Protein AF-A0A1F5UMR0-F1 (afdb_monomer_lite)

Radius of gyration: 15.46 Å; chains: 1; bounding box: 34×33×35 Å

Foldseek 3Di:
DDPPDPDPDDDDDDDDDPVVVVVLQVVQVVLVVVVHHRQDSVNVVVVVVVVCVVLVQDCPPPDDPVSVVVSVVVSPDD

Structure (mmCIF, N/CA/C/O backbone):
data_AF-A0A1F5UMR0-F1
#
_entry.id   AF-A0A1F5UMR0-F1
#
loop_
_atom_site.group_PDB
_atom_site.id
_atom_site.type_symbol
_atom_site.label_atom_id
_atom_site.label_alt_id
_atom_site.label_comp_id
_atom_site.label_asym_id
_atom_site.label_entity_id
_atom_site.label_seq_id
_atom_site.pdbx_PDB_ins_code
_atom_site.Cartn_x
_atom_site.Cartn_y
_atom_site.Cartn_z
_atom_site.occupancy
_atom_site.B_iso_or_equiv
_atom_site.auth_seq_id
_atom_site.auth_comp_id
_atom_site.auth_asym_id
_atom_site.auth_atom_id
_atom_site.pdbx_PDB_model_num
ATOM 1 N N . MET A 1 1 ? -22.007 -16.326 14.858 1.00 41.53 1 MET A N 1
ATOM 2 C CA . MET A 1 1 ? -20.777 -15.516 14.975 1.00 41.53 1 MET A CA 1
ATOM 3 C C . MET A 1 1 ? -19.584 -16.458 14.858 1.00 41.53 1 MET A C 1
ATOM 5 O O . MET A 1 1 ? -19.164 -17.027 15.853 1.00 41.53 1 MET A O 1
ATOM 9 N N . LYS A 1 2 ? -19.129 -16.744 13.633 1.00 34.38 2 LYS A N 1
ATOM 10 C CA . LYS A 1 2 ? -17.941 -17.575 13.398 1.00 34.38 2 LYS A CA 1
ATOM 11 C C . LYS A 1 2 ? -16.822 -16.637 12.957 1.00 34.38 2 LYS A C 1
ATOM 13 O O . LYS A 1 2 ? -16.952 -15.966 11.938 1.00 34.38 2 LYS A O 1
ATOM 18 N N . LEU A 1 3 ? -15.804 -16.512 13.806 1.00 48.75 3 LEU A N 1
ATOM 19 C CA . LEU A 1 3 ? -14.561 -15.797 13.529 1.00 48.75 3 LEU A CA 1
ATOM 20 C C . LEU A 1 3 ? -13.792 -16.623 12.499 1.00 48.75 3 LEU A C 1
ATOM 22 O O . LEU A 1 3 ? -13.051 -17.537 12.848 1.00 48.75 3 LEU A O 1
ATOM 26 N N . ASP A 1 4 ? -14.069 -16.356 11.228 1.00 43.72 4 ASP A N 1
ATOM 27 C CA . ASP A 1 4 ? -13.451 -17.053 10.111 1.00 43.72 4 ASP A CA 1
ATOM 28 C C . ASP A 1 4 ? -11.974 -16.640 10.000 1.00 43.72 4 ASP A C 1
ATOM 30 O O . ASP A 1 4 ? -11.648 -15.478 9.755 1.00 43.72 4 ASP A O 1
ATOM 34 N N . ASN A 1 5 ? -11.109 -17.620 10.263 1.00 48.31 5 ASN A N 1
ATOM 35 C CA . ASN A 1 5 ? -9.683 -17.702 9.978 1.00 48.31 5 ASN A CA 1
ATOM 36 C C . ASN A 1 5 ? -8.804 -16.484 10.311 1.00 48.31 5 ASN A C 1
ATOM 38 O O . ASN A 1 5 ? -8.625 -15.546 9.531 1.00 48.31 5 ASN A O 1
ATOM 42 N N . GLN A 1 6 ? -8.044 -16.635 11.396 1.00 53.12 6 GLN A N 1
ATOM 43 C CA . GLN A 1 6 ? -6.701 -16.073 11.541 1.00 53.12 6 GLN A CA 1
ATOM 44 C C . GLN A 1 6 ? -5.773 -16.709 10.479 1.00 53.12 6 GLN A C 1
ATOM 46 O O . GLN A 1 6 ? -4.858 -17.457 10.797 1.00 53.12 6 GLN A O 1
ATOM 51 N N . ALA A 1 7 ? -6.063 -16.483 9.194 1.00 55.84 7 ALA A N 1
ATOM 52 C CA . ALA A 1 7 ? -5.291 -16.997 8.074 1.00 55.84 7 ALA A CA 1
ATOM 53 C C . ALA A 1 7 ? -3.865 -16.442 8.163 1.00 55.84 7 ALA A C 1
ATOM 55 O O . ALA A 1 7 ? -3.674 -15.236 8.014 1.00 55.84 7 ALA A O 1
ATOM 56 N N . ASP A 1 8 ? -2.914 -17.325 8.470 1.00 72.06 8 ASP A N 1
ATOM 57 C CA . ASP A 1 8 ? -1.452 -17.207 8.383 1.00 72.06 8 ASP A CA 1
ATOM 58 C C . ASP A 1 8 ? -0.928 -15.795 8.033 1.00 72.06 8 ASP A C 1
ATOM 60 O O . ASP A 1 8 ? -0.537 -15.490 6.902 1.00 72.06 8 ASP A O 1
ATOM 64 N N . ILE A 1 9 ? -0.973 -14.871 9.002 1.00 76.75 9 ILE A N 1
ATOM 65 C CA . ILE A 1 9 ? -0.493 -13.500 8.794 1.00 76.75 9 ILE A CA 1
ATOM 66 C C . ILE A 1 9 ? 1.036 -13.531 8.811 1.00 76.75 9 ILE A C 1
ATOM 68 O O . ILE A 1 9 ? 1.657 -13.492 9.873 1.00 76.75 9 ILE A O 1
ATOM 72 N N . LYS A 1 10 ? 1.657 -13.547 7.630 1.00 83.88 10 LYS A N 1
ATOM 73 C CA . LYS A 1 10 ? 3.117 -13.458 7.496 1.00 83.88 10 LYS A CA 1
ATOM 74 C C . LYS A 1 10 ? 3.599 -12.010 7.574 1.00 83.88 10 LYS A C 1
ATOM 76 O O . LYS A 1 10 ? 3.068 -11.118 6.908 1.00 83.88 10 LYS A O 1
ATOM 81 N N . ARG A 1 11 ? 4.639 -11.767 8.380 1.00 84.56 11 ARG A N 1
ATOM 82 C CA . ARG A 1 11 ? 5.368 -10.491 8.382 1.00 84.56 11 ARG A CA 1
ATOM 83 C C . ARG A 1 11 ? 6.246 -10.429 7.133 1.00 84.56 11 ARG A C 1
ATOM 85 O O . ARG A 1 11 ? 6.948 -11.384 6.824 1.00 84.56 11 ARG A O 1
ATOM 92 N N . ILE A 1 12 ? 6.231 -9.283 6.463 1.00 84.75 12 ILE A N 1
ATOM 93 C CA . ILE A 1 12 ? 7.129 -8.981 5.347 1.00 84.75 12 ILE A CA 1
ATOM 94 C C . ILE A 1 12 ? 8.039 -7.813 5.729 1.00 84.75 12 ILE A C 1
ATOM 96 O O . ILE A 1 12 ? 7.594 -6.875 6.395 1.00 84.75 12 ILE A O 1
ATOM 100 N N . CYS A 1 13 ? 9.298 -7.875 5.304 1.00 84.75 13 CYS A N 1
ATOM 101 C CA . CYS A 1 13 ? 10.207 -6.734 5.293 1.00 84.75 13 CYS A CA 1
ATOM 102 C C . CYS A 1 13 ? 10.271 -6.207 3.859 1.00 84.75 13 CYS A C 1
ATOM 104 O O . CYS A 1 13 ? 10.475 -6.981 2.927 1.00 84.75 13 CYS A O 1
ATOM 106 N N . THR A 1 14 ? 10.070 -4.906 3.678 1.00 86.25 14 THR A N 1
ATOM 107 C CA . THR A 1 14 ? 10.064 -4.256 2.362 1.00 86.25 14 THR A CA 1
ATOM 108 C C . THR A 1 14 ? 10.982 -3.048 2.378 1.00 86.25 14 THR A C 1
ATOM 110 O O . THR A 1 14 ? 11.033 -2.331 3.379 1.00 86.25 14 THR A O 1
ATOM 113 N N . PHE A 1 15 ? 11.646 -2.791 1.257 1.00 90.06 15 PHE A N 1
ATOM 114 C CA . PHE A 1 15 ? 12.485 -1.614 1.069 1.00 90.06 15 PHE A CA 1
ATOM 115 C C . PHE A 1 15 ? 11.681 -0.533 0.349 1.00 90.06 15 PHE A C 1
ATOM 117 O O . PHE A 1 15 ? 11.095 -0.790 -0.696 1.00 90.06 15 PHE A O 1
ATOM 124 N N . LEU A 1 16 ? 11.636 0.657 0.939 1.00 89.81 16 LEU A N 1
ATOM 125 C CA . LEU A 1 16 ? 10.989 1.847 0.392 1.00 89.81 16 LEU A CA 1
ATOM 126 C C . LEU A 1 16 ? 11.951 3.015 0.573 1.00 89.81 16 LEU A C 1
ATOM 128 O O . LEU A 1 16 ? 12.660 3.092 1.582 1.00 89.81 16 LEU A O 1
ATOM 132 N N . LYS A 1 17 ? 11.968 3.935 -0.386 1.00 94.19 17 LYS A N 1
ATOM 133 C CA . LYS A 1 17 ? 12.743 5.170 -0.263 1.00 94.19 17 LYS A CA 1
ATOM 134 C C . LYS A 1 17 ? 12.143 6.056 0.838 1.00 94.19 17 LYS A C 1
ATOM 136 O O . LYS A 1 17 ? 10.935 5.990 1.087 1.00 94.19 17 LYS A O 1
ATOM 141 N N . PRO A 1 18 ? 12.937 6.950 1.457 1.00 92.81 18 PRO A N 1
ATOM 142 C CA . PRO A 1 18 ? 12.436 7.864 2.486 1.00 92.81 18 PRO A CA 1
ATOM 143 C C . PRO A 1 18 ? 11.201 8.665 2.046 1.00 92.81 18 PRO A C 1
ATOM 145 O O . PRO A 1 18 ? 10.235 8.756 2.797 1.00 92.81 18 PRO A O 1
ATOM 148 N N . GLY A 1 19 ? 11.179 9.154 0.800 1.00 95.00 19 GLY A N 1
ATOM 149 C CA . GLY A 1 19 ? 10.029 9.885 0.254 1.00 95.00 19 GLY A CA 1
ATOM 150 C C . GLY A 1 19 ? 8.764 9.033 0.081 1.00 95.00 19 GLY A C 1
ATOM 151 O O . GLY A 1 19 ? 7.653 9.535 0.229 1.00 95.00 19 GLY A O 1
ATOM 152 N N . GLU A 1 20 ? 8.899 7.730 -0.174 1.00 92.62 20 GLU A N 1
ATOM 153 C CA . GLU A 1 20 ? 7.751 6.818 -0.277 1.00 92.62 20 GLU A CA 1
ATOM 154 C C . GLU A 1 20 ? 7.169 6.504 1.106 1.00 92.62 20 GLU A C 1
ATOM 156 O O . GLU A 1 20 ? 5.950 6.448 1.275 1.00 92.62 20 GLU A O 1
ATOM 161 N N . LEU A 1 21 ? 8.031 6.358 2.118 1.00 92.44 21 LEU A N 1
ATOM 162 C CA . LEU A 1 21 ? 7.597 6.234 3.511 1.00 92.44 21 LEU A CA 1
ATOM 163 C C . LEU A 1 21 ? 6.878 7.500 3.985 1.00 92.44 21 LEU A C 1
ATOM 165 O O . LEU A 1 21 ? 5.803 7.401 4.579 1.00 92.44 21 LEU A O 1
ATOM 169 N N . GLU A 1 22 ? 7.430 8.673 3.673 1.00 95.12 22 GLU A N 1
ATOM 170 C CA . GLU A 1 22 ? 6.811 9.957 4.000 1.00 95.12 22 GLU A CA 1
ATOM 171 C C . GLU A 1 22 ? 5.442 10.109 3.327 1.00 95.12 22 GLU A C 1
ATOM 173 O O . GLU A 1 22 ? 4.474 10.519 3.970 1.00 95.12 22 GLU A O 1
ATOM 178 N N . TYR A 1 23 ? 5.316 9.701 2.062 1.00 94.31 23 TYR A N 1
ATOM 179 C CA . TYR A 1 23 ? 4.036 9.691 1.360 1.00 94.31 23 TYR A CA 1
ATOM 180 C C . TYR A 1 23 ? 2.979 8.840 2.088 1.00 94.31 23 TYR A C 1
ATOM 182 O O . TYR A 1 23 ? 1.858 9.307 2.321 1.00 94.31 23 TYR A O 1
ATOM 190 N N . LEU A 1 24 ? 3.332 7.621 2.516 1.00 93.12 24 LEU A N 1
ATOM 191 C CA . LEU A 1 24 ? 2.425 6.753 3.281 1.00 93.12 24 LEU A CA 1
ATOM 192 C C . LEU A 1 24 ? 2.040 7.364 4.638 1.00 93.12 24 LEU A C 1
ATOM 194 O O . LEU A 1 24 ? 0.882 7.269 5.058 1.00 93.12 24 LEU A O 1
ATOM 198 N N . ASP A 1 25 ? 2.984 8.014 5.319 1.00 92.19 25 ASP A N 1
ATOM 199 C CA . ASP A 1 25 ? 2.721 8.696 6.587 1.00 92.19 25 ASP A CA 1
ATOM 200 C C . ASP A 1 25 ? 1.818 9.919 6.406 1.00 92.19 25 ASP A C 1
ATOM 202 O O . ASP A 1 25 ? 0.932 10.162 7.229 1.00 92.19 25 ASP A O 1
ATOM 206 N N . ASN A 1 26 ? 1.977 10.659 5.311 1.00 94.06 26 ASN A N 1
ATOM 207 C CA . ASN A 1 26 ? 1.129 11.799 4.985 1.00 94.06 26 ASN A CA 1
ATOM 208 C C . ASN A 1 26 ? -0.308 11.366 4.675 1.00 94.06 26 ASN A C 1
ATOM 210 O O . ASN A 1 26 ? -1.242 12.009 5.154 1.00 94.06 26 ASN A O 1
ATOM 214 N N . ILE A 1 27 ? -0.513 10.238 3.982 1.00 92.88 27 ILE A N 1
ATOM 215 C CA . ILE A 1 27 ? -1.850 9.637 3.817 1.00 92.88 27 ILE A CA 1
ATOM 216 C C . ILE A 1 27 ? -2.458 9.298 5.183 1.00 92.88 27 ILE A C 1
ATOM 218 O O . ILE A 1 27 ? -3.611 9.641 5.457 1.00 92.88 27 ILE A O 1
ATOM 222 N N . SER A 1 28 ? -1.677 8.653 6.056 1.00 91.19 28 SER A N 1
ATOM 223 C CA . SER A 1 28 ? -2.113 8.283 7.408 1.00 91.19 28 SER A CA 1
ATOM 224 C C . SER A 1 28 ? -2.560 9.498 8.224 1.00 91.19 28 SER A C 1
ATOM 226 O O . SER A 1 28 ? -3.646 9.494 8.811 1.00 91.19 28 SER A O 1
ATOM 228 N N . LYS A 1 29 ? -1.741 10.559 8.223 1.00 91.62 29 LYS A N 1
ATOM 229 C CA . LYS A 1 29 ? -2.034 11.832 8.891 1.00 91.62 29 LYS A CA 1
ATOM 230 C C . LYS A 1 29 ? -3.279 12.479 8.298 1.00 91.62 29 LYS A C 1
ATOM 232 O O . LYS A 1 29 ? -4.195 12.804 9.047 1.00 91.62 29 LYS A O 1
ATOM 237 N N . LYS A 1 30 ? -3.349 12.622 6.971 1.00 91.88 30 LYS A N 1
ATOM 238 C CA . LYS A 1 30 ? -4.474 13.267 6.280 1.00 91.88 30 LYS A CA 1
ATOM 239 C C . LYS A 1 30 ? -5.798 12.576 6.589 1.00 91.88 30 LYS A C 1
ATOM 241 O O . LYS A 1 30 ? -6.770 13.259 6.892 1.00 91.88 30 LYS A O 1
ATOM 246 N N . SER A 1 31 ? -5.831 11.241 6.585 1.00 91.31 31 SER A N 1
ATOM 247 C CA . SER A 1 31 ? -7.036 10.490 6.955 1.00 91.31 31 SER A CA 1
ATOM 248 C C . SER A 1 31 ? -7.475 10.794 8.390 1.00 91.31 31 SER A C 1
ATOM 250 O O . SER A 1 31 ? -8.648 11.060 8.614 1.00 91.31 31 SER A O 1
ATOM 252 N N . LYS A 1 32 ? -6.538 10.866 9.345 1.00 88.25 32 LYS A N 1
ATOM 253 C CA . LYS A 1 32 ? -6.843 11.238 10.735 1.00 88.25 32 LYS A CA 1
ATOM 254 C C . LYS A 1 32 ? -7.348 12.683 10.867 1.00 88.25 32 LYS A C 1
ATOM 256 O O . LYS A 1 32 ? -8.293 12.932 11.604 1.00 88.25 32 LYS A O 1
ATOM 261 N N . PHE A 1 33 ? -6.721 13.634 10.172 1.00 88.56 33 PHE A N 1
ATOM 262 C CA . PHE A 1 33 ? -7.084 15.056 10.247 1.00 88.56 33 PHE A CA 1
ATOM 263 C C . PHE A 1 33 ? -8.434 15.377 9.601 1.00 88.56 33 PHE A C 1
ATOM 265 O O . PHE A 1 33 ? -9.089 16.329 10.001 1.00 88.56 33 PHE A O 1
ATOM 272 N N . THR A 1 34 ? -8.867 14.578 8.628 1.00 88.69 34 THR A N 1
ATOM 273 C CA . THR A 1 34 ? -10.137 14.770 7.907 1.00 88.69 34 THR A CA 1
ATOM 274 C C . THR A 1 34 ? -11.319 14.045 8.565 1.00 88.69 34 THR A C 1
ATOM 276 O O . THR A 1 34 ? -12.326 13.791 7.914 1.00 88.69 34 THR A O 1
ATOM 279 N N . GLY A 1 35 ? -11.205 13.693 9.854 1.00 85.31 35 GLY A N 1
ATOM 280 C CA . GLY A 1 35 ? -12.252 12.996 10.616 1.00 85.31 35 GLY A CA 1
ATOM 281 C C . GLY A 1 35 ? -12.265 11.473 10.444 1.00 85.31 35 GLY A C 1
ATOM 282 O O . GLY A 1 35 ? -13.119 10.794 11.009 1.00 85.31 35 GLY A O 1
ATOM 283 N N . GLY A 1 36 ? -11.318 10.917 9.686 1.00 87.94 36 GLY A N 1
ATOM 284 C CA . GLY A 1 36 ? -11.114 9.478 9.556 1.00 87.94 36 GLY A CA 1
ATOM 285 C C . GLY A 1 36 ? -10.227 8.887 10.658 1.00 87.94 36 GLY A C 1
ATOM 286 O O . GLY A 1 36 ? -9.814 9.540 11.616 1.00 87.94 36 GLY A O 1
ATOM 287 N N . ALA A 1 37 ? -9.897 7.604 10.514 1.00 87.06 37 ALA A N 1
ATOM 288 C CA . ALA A 1 37 ? -9.047 6.888 11.460 1.00 87.06 37 ALA A CA 1
ATOM 289 C C . ALA A 1 37 ? -7.567 6.917 11.048 1.00 87.06 37 ALA A C 1
ATOM 291 O O . ALA A 1 37 ? -7.219 7.030 9.874 1.00 87.06 37 ALA A O 1
ATOM 292 N N . LYS A 1 38 ? -6.663 6.706 12.014 1.00 85.62 38 LYS A N 1
ATOM 293 C CA . LYS A 1 38 ? -5.240 6.487 11.713 1.00 85.62 38 LYS A CA 1
ATOM 294 C C . LYS A 1 38 ? -5.073 5.213 10.875 1.00 85.62 38 LYS A C 1
ATOM 296 O O . LYS A 1 38 ? -5.251 4.094 11.368 1.00 85.62 38 LYS A O 1
ATOM 301 N N . LEU A 1 39 ? -4.673 5.378 9.618 1.00 89.88 39 LEU A N 1
ATOM 302 C CA . LEU A 1 39 ? -4.340 4.271 8.723 1.00 89.88 39 LEU A CA 1
ATOM 303 C C . LEU A 1 39 ? -2.875 3.887 8.929 1.00 89.88 39 LEU A C 1
ATOM 305 O O . LEU A 1 39 ? -1.979 4.644 8.573 1.00 89.88 39 LEU A O 1
ATOM 309 N N . SER A 1 40 ? -2.592 2.731 9.531 1.00 89.81 40 SER A N 1
ATOM 310 C CA . SER A 1 40 ? -1.206 2.256 9.612 1.00 89.81 40 SER A CA 1
ATOM 311 C C . SER A 1 40 ? -0.668 1.930 8.216 1.00 89.81 40 SER A C 1
ATOM 313 O O . SER A 1 40 ? -1.433 1.539 7.332 1.00 89.81 40 SER A O 1
ATOM 315 N N . ARG A 1 41 ? 0.653 2.014 8.024 1.00 90.12 41 ARG A N 1
ATOM 316 C CA . ARG A 1 41 ? 1.316 1.654 6.755 1.00 90.12 41 ARG A CA 1
ATOM 317 C C . ARG A 1 41 ? 0.892 0.262 6.270 1.00 90.12 41 ARG A C 1
ATOM 319 O O . ARG A 1 41 ? 0.540 0.083 5.111 1.00 90.12 41 ARG A O 1
ATOM 326 N N . THR A 1 42 ? 0.798 -0.701 7.190 1.00 90.56 42 THR A N 1
ATOM 327 C CA . THR A 1 42 ? 0.302 -2.056 6.907 1.00 90.56 42 THR A CA 1
ATOM 328 C C . THR A 1 42 ? -1.148 -2.075 6.423 1.00 90.56 42 THR A C 1
ATOM 330 O O . THR A 1 42 ? -1.467 -2.854 5.529 1.00 90.56 42 THR A O 1
ATOM 333 N N . LYS A 1 43 ? -2.042 -1.244 6.984 1.00 90.75 43 LYS A N 1
ATOM 334 C CA . LYS A 1 43 ? -3.432 -1.141 6.505 1.00 90.75 43 LYS A CA 1
ATOM 335 C C . LYS A 1 43 ? -3.484 -0.570 5.089 1.00 90.75 43 LYS A C 1
ATOM 337 O O . LYS A 1 43 ? -4.226 -1.106 4.274 1.00 90.75 43 LYS A O 1
ATOM 342 N N . ILE A 1 44 ? -2.674 0.450 4.795 1.00 91.56 44 ILE A N 1
ATOM 343 C CA . ILE A 1 44 ? -2.590 1.059 3.459 1.00 91.56 44 ILE A CA 1
ATOM 344 C C . ILE A 1 44 ? -2.096 0.027 2.438 1.00 91.56 44 ILE A C 1
ATOM 346 O O . ILE A 1 44 ? -2.777 -0.226 1.450 1.00 91.56 44 ILE A O 1
ATOM 350 N N . LEU A 1 45 ? -0.974 -0.647 2.715 1.00 91.31 45 LEU A N 1
ATOM 351 C CA . LEU A 1 45 ? -0.432 -1.693 1.839 1.00 91.31 45 LEU A CA 1
ATOM 352 C C . LEU A 1 45 ? -1.427 -2.840 1.628 1.00 91.31 45 LEU A C 1
ATOM 354 O O . LEU A 1 45 ? -1.624 -3.302 0.509 1.00 91.31 45 LEU A O 1
ATOM 358 N N . ARG A 1 46 ? -2.117 -3.273 2.688 1.00 91.19 46 ARG A N 1
ATOM 359 C CA . ARG A 1 46 ? -3.144 -4.317 2.587 1.00 91.19 46 ARG A CA 1
ATOM 360 C C . ARG A 1 46 ? -4.328 -3.881 1.724 1.00 91.19 46 ARG A C 1
ATOM 362 O O . 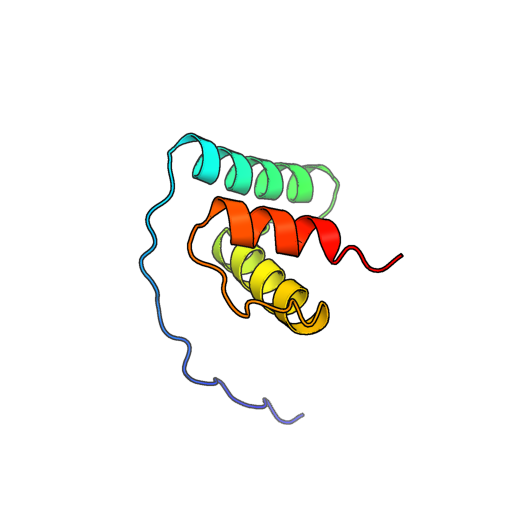ARG A 1 46 ? -4.842 -4.698 0.968 1.00 91.1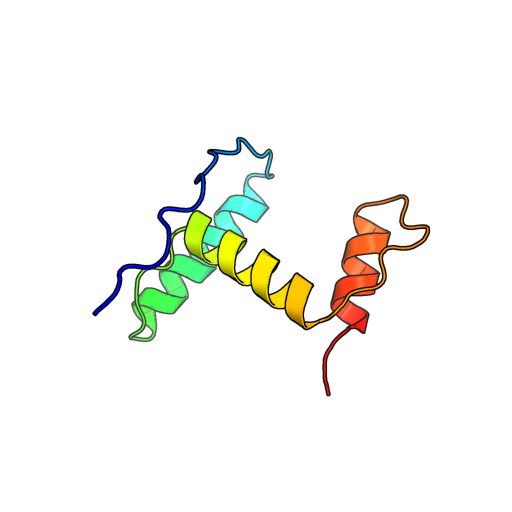9 46 ARG A O 1
ATOM 369 N N . ALA A 1 47 ? -4.763 -2.626 1.838 1.00 92.00 47 ALA A N 1
ATOM 370 C CA . ALA A 1 47 ? -5.822 -2.075 0.998 1.00 92.00 47 ALA A CA 1
ATOM 371 C C . ALA A 1 47 ? -5.391 -2.006 -0.476 1.00 92.00 47 ALA A C 1
ATOM 373 O O . ALA A 1 47 ? -6.165 -2.401 -1.341 1.00 92.00 47 ALA A O 1
ATOM 374 N N . LEU A 1 48 ? -4.143 -1.610 -0.753 1.00 90.56 48 LEU A N 1
ATOM 375 C CA . LEU A 1 48 ? -3.583 -1.603 -2.109 1.00 90.56 48 LEU A CA 1
ATOM 376 C C . LEU A 1 48 ? -3.566 -3.004 -2.732 1.00 90.56 48 LEU A C 1
ATOM 378 O O . LEU A 1 48 ? -4.010 -3.162 -3.863 1.00 90.56 48 LEU A O 1
ATOM 382 N N . VAL A 1 49 ? -3.129 -4.030 -1.993 1.00 90.62 49 VAL A N 1
ATOM 383 C CA . VAL A 1 49 ? -3.139 -5.423 -2.483 1.00 90.62 49 VAL A CA 1
ATOM 384 C C . VAL A 1 49 ? -4.561 -5.898 -2.794 1.00 90.62 49 VAL A C 1
ATOM 386 O O . VAL A 1 49 ? -4.787 -6.534 -3.823 1.00 90.62 49 VAL A O 1
ATOM 389 N N . LYS A 1 50 ? -5.535 -5.578 -1.932 1.00 90.94 50 LYS A N 1
ATOM 390 C CA . LYS A 1 50 ? -6.947 -5.918 -2.172 1.00 90.94 50 LYS A CA 1
ATOM 391 C C . LYS A 1 50 ? -7.492 -5.222 -3.420 1.00 90.94 50 LYS A C 1
ATOM 393 O O . LYS A 1 50 ? -8.028 -5.900 -4.289 1.00 90.94 50 LYS A O 1
ATOM 398 N N . ALA A 1 51 ? -7.267 -3.916 -3.550 1.00 90.00 51 ALA A N 1
ATOM 399 C CA . ALA A 1 51 ? -7.685 -3.149 -4.721 1.00 90.00 51 ALA A CA 1
ATOM 400 C C . ALA A 1 51 ? -7.049 -3.689 -6.011 1.00 90.00 51 ALA A C 1
ATOM 402 O O . ALA A 1 51 ? -7.736 -3.880 -7.009 1.00 90.00 51 ALA A O 1
ATOM 403 N N . MET A 1 52 ? -5.755 -4.020 -5.978 1.00 88.19 52 MET A N 1
ATOM 404 C CA . MET A 1 52 ? -5.045 -4.607 -7.116 1.00 88.19 52 MET A CA 1
ATOM 405 C C . MET A 1 52 ? -5.661 -5.945 -7.554 1.00 88.19 52 MET A C 1
ATOM 407 O O . MET A 1 52 ? -5.769 -6.220 -8.749 1.00 88.19 52 MET A O 1
ATOM 411 N N . ARG A 1 53 ? -6.099 -6.765 -6.588 1.00 88.06 53 ARG A N 1
ATOM 412 C CA . ARG A 1 53 ? -6.792 -8.034 -6.847 1.00 88.06 53 ARG A CA 1
ATOM 413 C C . ARG A 1 53 ? -8.170 -7.815 -7.474 1.00 88.06 53 ARG A C 1
ATOM 415 O O . ARG A 1 53 ? -8.529 -8.543 -8.394 1.00 88.06 53 ARG A O 1
ATOM 422 N N . GLU A 1 54 ? -8.921 -6.827 -6.996 1.00 89.31 54 GLU A N 1
ATOM 423 C CA . GLU A 1 54 ? -10.239 -6.472 -7.540 1.00 89.31 54 GLU A CA 1
ATOM 424 C C . GLU A 1 54 ? -10.143 -5.908 -8.964 1.00 89.31 54 GLU A C 1
ATOM 426 O O . GLU A 1 54 ? -10.944 -6.271 -9.821 1.00 89.31 54 GLU A O 1
ATOM 431 N N . MET A 1 55 ? -9.106 -5.114 -9.251 1.00 87.06 55 MET A N 1
ATOM 432 C CA . MET A 1 55 ? -8.835 -4.551 -10.581 1.00 87.06 55 MET A CA 1
ATOM 433 C C . MET A 1 55 ? -8.401 -5.594 -11.625 1.00 87.06 55 MET A C 1
ATOM 435 O O . MET A 1 55 ? -8.290 -5.247 -12.798 1.00 87.06 55 MET A O 1
ATOM 439 N N . LYS A 1 56 ? -8.135 -6.850 -11.222 1.00 87.50 56 LYS A N 1
ATOM 440 C CA . LYS A 1 56 ? -7.700 -7.957 -12.101 1.00 87.50 56 LYS A CA 1
ATOM 441 C C . LYS A 1 56 ? -6.612 -7.536 -13.099 1.00 87.50 56 LYS A C 1
ATOM 443 O O . LYS A 1 56 ? -6.698 -7.802 -14.296 1.00 87.50 56 LYS A O 1
ATOM 448 N N . ILE A 1 57 ? -5.595 -6.845 -12.592 1.00 86.44 57 ILE A N 1
ATOM 449 C CA . ILE A 1 57 ? -4.545 -6.241 -13.414 1.00 86.44 57 ILE A CA 1
ATOM 450 C C . ILE A 1 57 ? -3.752 -7.341 -14.114 1.00 86.44 57 ILE A C 1
ATOM 452 O O . ILE A 1 57 ? -3.140 -8.187 -13.465 1.00 86.44 57 ILE A O 1
ATOM 456 N N . ASP A 1 58 ? -3.737 -7.298 -15.442 1.00 86.25 58 ASP A N 1
ATOM 457 C CA . ASP A 1 58 ? -2.955 -8.220 -16.256 1.00 86.25 58 ASP A CA 1
ATOM 458 C C . ASP A 1 58 ? -1.462 -7.874 -16.192 1.00 86.25 58 ASP A C 1
ATOM 460 O O . ASP A 1 58 ? -1.007 -6.891 -16.782 1.00 86.25 58 ASP A O 1
ATOM 464 N N . VAL A 1 59 ? -0.704 -8.699 -15.470 1.00 88.12 59 VAL A N 1
ATOM 465 C CA . VAL A 1 59 ? 0.752 -8.573 -15.297 1.00 88.12 59 VAL A CA 1
ATOM 466 C C . VAL A 1 59 ? 1.553 -9.404 -16.305 1.00 88.12 59 VAL A C 1
ATOM 468 O O . VAL A 1 59 ? 2.772 -9.525 -16.169 1.00 88.12 59 VAL A O 1
ATOM 471 N N . THR A 1 60 ? 0.900 -9.981 -17.317 1.00 91.25 60 THR A N 1
ATOM 472 C CA . THR A 1 60 ? 1.572 -10.818 -18.316 1.00 91.25 60 THR A CA 1
ATOM 473 C C . THR A 1 60 ? 2.652 -10.015 -19.043 1.00 91.25 60 THR A C 1
ATOM 475 O O . THR A 1 60 ? 2.394 -8.951 -19.602 1.00 91.25 60 THR A O 1
ATOM 478 N N . GLY A 1 61 ? 3.892 -10.514 -19.019 1.00 91.88 61 GLY A N 1
ATOM 479 C CA . GLY A 1 61 ? 5.029 -9.888 -19.703 1.00 91.88 61 GLY A CA 1
ATOM 480 C C . GLY A 1 61 ? 5.610 -8.636 -19.030 1.00 91.88 61 GLY A C 1
ATOM 481 O O . GLY A 1 61 ? 6.465 -7.986 -19.630 1.00 91.88 61 GLY A O 1
ATOM 482 N N . VAL A 1 62 ? 5.197 -8.294 -17.803 1.00 91.69 62 VAL A N 1
ATOM 483 C CA . VAL A 1 62 ? 5.776 -7.173 -17.043 1.00 91.69 62 VAL A CA 1
ATOM 484 C C . VAL A 1 62 ? 7.202 -7.509 -16.593 1.00 91.69 62 VAL A C 1
ATOM 486 O O . VAL A 1 62 ? 7.423 -8.491 -15.889 1.00 91.69 62 VAL A O 1
ATOM 489 N N . LYS A 1 63 ? 8.174 -6.673 -16.978 1.00 93.06 63 LYS A N 1
ATOM 490 C CA . LYS A 1 63 ? 9.607 -6.843 -16.661 1.00 93.06 63 LYS A CA 1
ATOM 491 C C . LYS A 1 63 ? 10.168 -5.788 -15.713 1.00 93.06 63 LYS A C 1
ATOM 493 O O . LYS A 1 63 ? 11.241 -5.986 -15.153 1.00 93.06 63 LYS A O 1
ATOM 498 N N . THR A 1 64 ? 9.488 -4.654 -15.562 1.00 94.88 64 THR A N 1
ATOM 499 C CA . THR A 1 64 ? 9.969 -3.536 -14.742 1.00 94.88 64 THR A CA 1
ATOM 500 C C . THR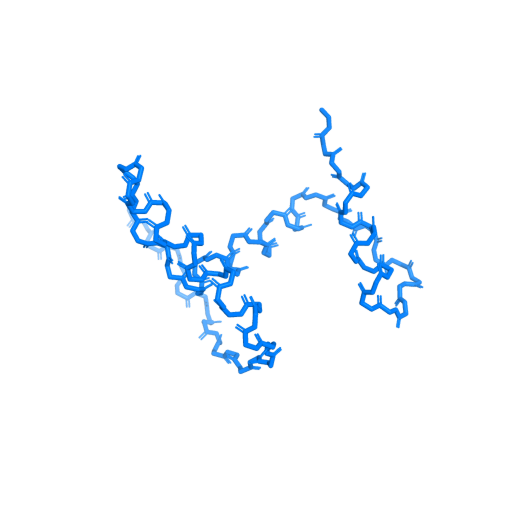 A 1 64 ? 8.871 -2.991 -13.841 1.00 94.88 64 THR A C 1
ATOM 502 O O . THR A 1 64 ? 7.680 -3.083 -14.149 1.00 94.88 64 THR A O 1
ATOM 505 N N . GLU A 1 65 ? 9.278 -2.368 -12.737 1.00 89.50 65 GLU A N 1
ATOM 506 C CA . GLU A 1 65 ? 8.363 -1.687 -11.817 1.00 89.50 65 GLU A CA 1
ATOM 507 C C . GLU A 1 65 ? 7.550 -0.588 -12.526 1.00 89.50 65 GLU A C 1
ATOM 509 O O . GLU A 1 65 ? 6.346 -0.456 -12.307 1.00 89.50 65 GLU A O 1
ATOM 514 N N . ASP A 1 66 ? 8.169 0.148 -13.455 1.00 93.25 66 ASP A N 1
ATOM 515 C CA . ASP A 1 66 ? 7.486 1.181 -14.242 1.00 93.25 66 ASP A CA 1
ATOM 516 C C . ASP A 1 66 ? 6.387 0.598 -15.151 1.00 93.25 66 ASP A C 1
ATOM 518 O O . ASP A 1 66 ? 5.295 1.165 -15.257 1.00 93.25 66 ASP A O 1
ATOM 522 N N . GLN A 1 67 ? 6.625 -0.571 -15.759 1.00 92.38 67 GLN A N 1
ATOM 523 C CA . GLN A 1 67 ? 5.601 -1.274 -16.538 1.00 92.38 67 GLN A CA 1
ATOM 524 C C . GLN A 1 67 ? 4.425 -1.704 -15.655 1.00 92.38 67 GLN A C 1
ATOM 526 O O . GLN A 1 67 ? 3.270 -1.507 -16.044 1.00 92.38 67 GLN A O 1
ATOM 531 N N . LEU A 1 68 ? 4.704 -2.220 -14.452 1.00 90.69 68 LEU A N 1
ATOM 532 C CA . LEU A 1 68 ? 3.665 -2.578 -13.487 1.00 90.69 68 LEU A CA 1
ATOM 533 C C . LEU A 1 68 ? 2.835 -1.351 -13.091 1.00 90.69 68 LEU A C 1
ATOM 535 O O . LEU A 1 68 ? 1.606 -1.376 -13.173 1.00 90.69 68 LEU A O 1
ATOM 539 N N . LYS A 1 69 ? 3.501 -0.247 -12.737 1.00 90.56 69 LYS A N 1
ATOM 540 C CA . LYS A 1 69 ? 2.857 1.027 -12.395 1.00 90.56 69 LYS A CA 1
ATOM 541 C C . LYS A 1 69 ? 1.949 1.518 -13.523 1.00 90.56 69 LYS A C 1
ATOM 543 O O . LYS A 1 69 ? 0.798 1.876 -13.272 1.00 90.56 69 LYS A O 1
ATOM 548 N N . LYS A 1 70 ? 2.426 1.502 -14.772 1.00 91.12 70 LYS A N 1
ATOM 549 C CA . LYS A 1 70 ? 1.628 1.881 -15.952 1.00 91.12 70 LYS A CA 1
ATOM 550 C C . LYS A 1 70 ? 0.383 1.012 -16.101 1.00 91.12 70 LYS A C 1
ATOM 552 O O . LYS A 1 70 ? -0.685 1.528 -16.427 1.00 91.12 70 LYS A O 1
ATOM 557 N N . ARG A 1 71 ? 0.494 -0.290 -15.843 1.00 88.38 71 ARG A N 1
ATOM 558 C CA . ARG A 1 71 ? -0.639 -1.218 -15.909 1.00 88.38 71 ARG A CA 1
ATOM 559 C C . ARG A 1 71 ? -1.674 -0.943 -14.822 1.00 88.38 71 ARG A C 1
ATOM 561 O O . ARG A 1 71 ? -2.868 -0.931 -15.118 1.00 88.38 71 ARG A O 1
ATOM 568 N N . ILE A 1 72 ? -1.217 -0.633 -13.609 1.00 88.94 72 ILE A N 1
ATOM 569 C CA . ILE A 1 72 ? -2.091 -0.234 -12.502 1.00 88.94 72 ILE A CA 1
ATOM 570 C C . ILE A 1 72 ? -2.869 1.033 -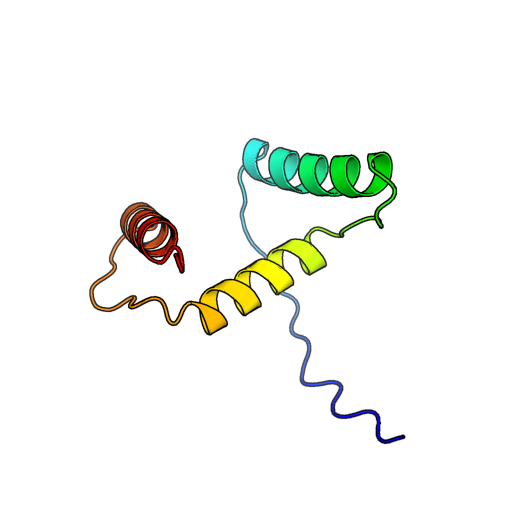12.842 1.00 88.94 72 ILE A C 1
ATOM 572 O O . ILE A 1 72 ? -4.088 1.061 -12.708 1.00 88.94 72 ILE A O 1
ATOM 576 N N . LEU A 1 73 ? -2.192 2.054 -13.366 1.00 86.38 73 LEU A N 1
ATOM 577 C CA . LEU A 1 73 ? -2.841 3.313 -13.730 1.00 86.38 73 LEU A CA 1
ATOM 578 C C . LEU A 1 73 ? -3.840 3.169 -14.889 1.00 86.38 73 LEU A C 1
ATOM 580 O O . LEU A 1 73 ? -4.841 3.882 -14.911 1.00 86.38 73 LEU A O 1
ATOM 584 N N . ARG 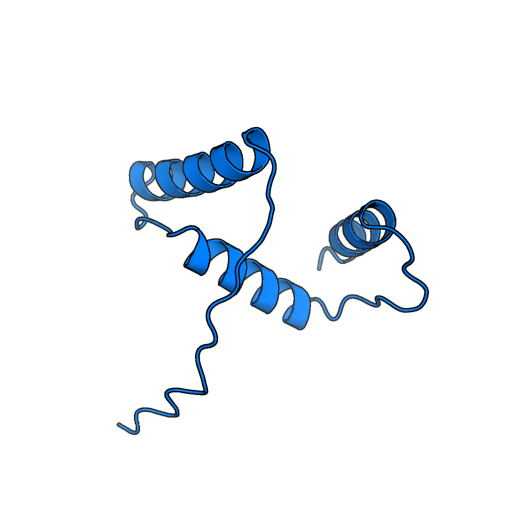A 1 74 ? -3.593 2.249 -15.832 1.00 85.88 74 ARG A N 1
ATOM 585 C CA . ARG A 1 74 ? -4.527 1.942 -16.931 1.00 85.88 74 ARG A CA 1
ATOM 586 C C . ARG A 1 74 ? -5.765 1.176 -16.478 1.00 85.88 74 ARG A C 1
ATOM 588 O O . ARG A 1 74 ? -6.790 1.277 -17.134 1.00 85.88 74 ARG A O 1
ATOM 595 N N . SER A 1 75 ? -5.681 0.436 -15.376 1.00 74.50 75 SER A N 1
ATOM 596 C CA . SER A 1 75 ? -6.778 -0.399 -14.869 1.00 74.50 75 SER A CA 1
ATOM 597 C C . SER A 1 75 ? -7.823 0.400 -14.079 1.00 74.50 75 SER A C 1
ATOM 599 O O . SER A 1 75 ? -8.576 -0.186 -13.306 1.00 74.50 75 SER A O 1
ATOM 601 N N . LYS A 1 76 ? -7.871 1.736 -14.239 1.00 65.31 76 LYS A N 1
ATOM 602 C CA . LYS A 1 76 ? -8.940 2.568 -13.678 1.00 65.31 76 LYS A CA 1
ATOM 603 C C . LYS A 1 76 ? -10.278 2.049 -14.204 1.00 65.31 76 LYS A C 1
ATOM 605 O O . LYS A 1 76 ? -10.603 2.249 -15.369 1.00 65.31 76 LYS A O 1
ATOM 610 N N . ILE A 1 77 ? -11.012 1.379 -13.321 1.00 55.34 77 ILE A N 1
ATOM 611 C CA . ILE A 1 77 ? -12.444 1.134 -13.461 1.00 55.34 77 ILE A CA 1
ATOM 612 C C . ILE A 1 77 ? -13.075 2.518 -13.640 1.00 55.34 77 ILE A C 1
ATOM 614 O O . ILE A 1 77 ? -12.911 3.379 -12.770 1.00 55.34 77 ILE A O 1
ATOM 618 N N . LEU A 1 78 ? -13.655 2.742 -14.818 1.00 43.28 78 LEU A N 1
ATOM 619 C CA . LEU A 1 78 ? -14.472 3.908 -15.135 1.00 43.28 78 LEU A CA 1
ATOM 620 C C . LEU A 1 78 ? -15.889 3.664 -14.614 1.00 43.28 78 LEU A C 1
ATOM 622 O O . LEU A 1 78 ? -16.351 2.508 -14.758 1.00 43.28 78 LEU A O 1
#

pLDDT: mean 84.14, std 14.38, range [3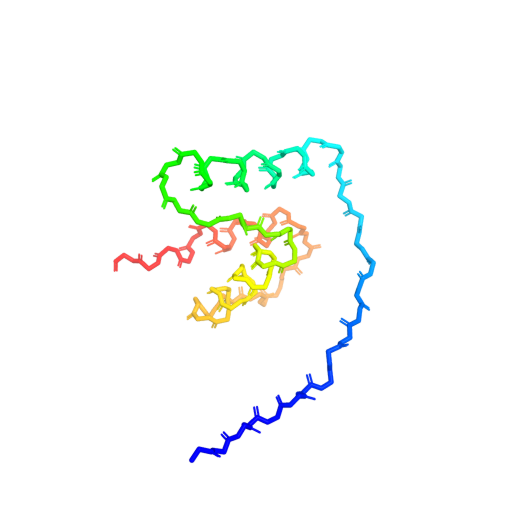4.38, 95.12]

Secondary structure (DSSP, 8-state):
-----------------HHHHHHHHHHHHHHHHTT-----HHHHHHHHHHHHHHTT---TT--SHHHHHHHHHHT---

Sequence (78 aa):
MKLDNQADIKRICTFLKPGELEYLDNISKKSKFTGGAKLSRTKILRALVKAMREMKIDVTGVKTEDQLKKRILRSKIL